Protein AF-A0A7Y2NBB7-F1 (afdb_monomer_lite)

Radius of gyration: 17.19 Å; chains: 1; bounding box: 52×35×41 Å

Secondary structure (DSSP, 8-state):
-PPPPP-PPPPHHHHHHHHHHHHHHHSEETTEEGGGS----TTS---EEETTEEES-S--PPSSGGGTSHHHHHHHHHTT-----PPPPPS-TT----S--S--SS---

Foldseek 3Di:
DDDDDDDDADDPCVQVVQQVCCCVPPCAHPPHHLVQFDPDDPVDQQWDDDPNDIWRHPDEDAADPLQAHPSSVVVCVRNPHGDYHHHDDDPCPVDPQDPPNDD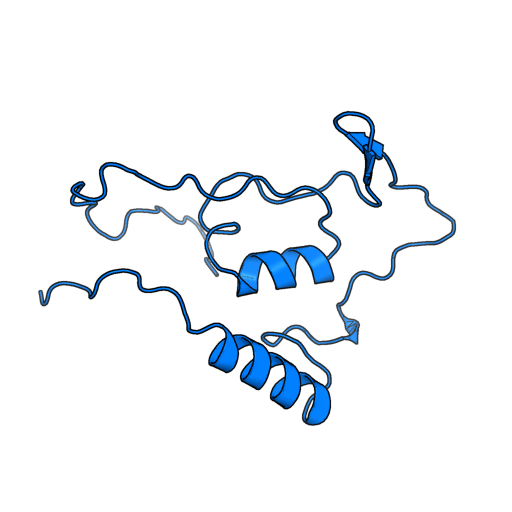DPDDDD

Structure (mmCIF, N/CA/C/O backbone):
data_AF-A0A7Y2NBB7-F1
#
_entry.id   AF-A0A7Y2NBB7-F1
#
loop_
_atom_site.group_PDB
_atom_site.id
_atom_site.type_symbol
_atom_site.label_atom_id
_atom_site.label_alt_id
_atom_site.label_comp_id
_atom_site.label_asym_id
_atom_site.label_entity_id
_atom_site.label_seq_id
_atom_site.pdbx_PDB_ins_code
_atom_site.Cartn_x
_atom_site.Cartn_y
_atom_site.Cartn_z
_atom_site.occupancy
_atom_site.B_iso_or_equiv
_atom_site.auth_seq_id
_atom_site.auth_comp_id
_atom_site.auth_asym_id
_atom_site.auth_atom_id
_atom_site.pdbx_PDB_model_num
ATOM 1 N N . MET A 1 1 ? -31.854 8.734 9.951 1.00 50.06 1 MET A N 1
ATOM 2 C CA . MET A 1 1 ? -31.158 8.175 8.770 1.00 50.06 1 MET A CA 1
ATOM 3 C C . MET A 1 1 ? -30.960 6.692 9.026 1.00 50.06 1 MET A C 1
ATOM 5 O O . MET A 1 1 ? -30.774 6.369 10.193 1.00 50.06 1 MET A O 1
ATOM 9 N N . PRO A 1 2 ? -31.076 5.802 8.028 1.00 57.41 2 PRO A N 1
ATOM 10 C CA . PRO A 1 2 ? -30.810 4.384 8.253 1.00 57.41 2 PRO A CA 1
ATOM 11 C C . PRO A 1 2 ? -29.371 4.195 8.746 1.00 57.41 2 PRO A C 1
ATOM 13 O O . PRO A 1 2 ? -28.465 4.909 8.313 1.00 57.41 2 PRO A O 1
ATOM 16 N N . GLU A 1 3 ? -29.196 3.273 9.685 1.00 66.12 3 GLU A N 1
ATOM 17 C CA . GLU A 1 3 ? -27.902 2.911 10.253 1.00 66.12 3 GLU A CA 1
ATOM 18 C C . GLU A 1 3 ? -27.004 2.338 9.147 1.00 66.12 3 GLU A C 1
ATOM 20 O O . GLU A 1 3 ? -27.434 1.496 8.354 1.00 66.12 3 GLU A O 1
ATOM 25 N N . ALA A 1 4 ? -25.776 2.845 9.032 1.00 60.84 4 ALA A N 1
ATOM 26 C CA . ALA A 1 4 ? -24.834 2.332 8.046 1.00 60.84 4 ALA A CA 1
ATOM 27 C C . ALA A 1 4 ? -24.405 0.914 8.464 1.00 60.84 4 ALA A C 1
ATOM 29 O O . ALA A 1 4 ? -24.041 0.731 9.627 1.00 60.84 4 ALA A O 1
ATOM 30 N N . PRO A 1 5 ? -24.419 -0.074 7.551 1.00 64.81 5 PRO A N 1
ATOM 31 C CA . PRO A 1 5 ? -24.048 -1.440 7.892 1.00 64.81 5 PRO A CA 1
ATOM 32 C C . PRO A 1 5 ? -22.608 -1.507 8.430 1.00 64.81 5 PRO A C 1
ATOM 34 O O . PRO A 1 5 ? -21.765 -0.689 8.037 1.00 64.81 5 PRO A O 1
ATOM 37 N N . PRO A 1 6 ? -22.304 -2.477 9.311 1.00 68.31 6 PRO A N 1
ATOM 38 C CA . PRO A 1 6 ? -20.973 -2.628 9.879 1.00 68.31 6 PRO A CA 1
ATOM 39 C C . PRO A 1 6 ? -19.932 -2.887 8.784 1.00 68.31 6 PRO A C 1
ATOM 41 O O . PRO A 1 6 ? -20.193 -3.588 7.799 1.00 68.31 6 PRO A O 1
ATOM 44 N N . LEU A 1 7 ? -18.730 -2.334 8.976 1.00 70.56 7 LEU A N 1
ATOM 45 C CA . LEU A 1 7 ? -17.572 -2.589 8.120 1.00 70.56 7 LEU A CA 1
ATOM 46 C C . LEU A 1 7 ? -17.244 -4.083 8.160 1.00 70.56 7 LEU A C 1
ATOM 48 O O . LEU A 1 7 ? -16.665 -4.585 9.118 1.00 70.56 7 LEU A O 1
ATOM 52 N N . SER A 1 8 ? -17.632 -4.789 7.105 1.00 79.94 8 SER A N 1
ATOM 53 C CA . SER A 1 8 ? -17.391 -6.220 6.959 1.00 79.94 8 SER A CA 1
ATOM 54 C C . SER A 1 8 ? -16.199 -6.444 6.029 1.00 79.94 8 SER A C 1
ATOM 56 O O . SER A 1 8 ? -16.120 -5.788 4.985 1.00 79.94 8 SER A O 1
ATOM 58 N N . PRO A 1 9 ? -15.264 -7.351 6.362 1.00 85.81 9 PRO A N 1
ATOM 59 C CA . PRO A 1 9 ? -14.173 -7.689 5.461 1.00 85.81 9 PRO A CA 1
ATOM 60 C C . PRO A 1 9 ? -14.706 -8.188 4.115 1.00 85.81 9 PRO A C 1
ATOM 62 O O . PRO A 1 9 ? -15.625 -9.007 4.067 1.00 85.81 9 PRO A O 1
ATOM 65 N N . PHE A 1 10 ? -14.100 -7.733 3.017 1.00 90.50 10 PHE A N 1
ATOM 66 C CA . PHE A 1 10 ? -14.358 -8.339 1.713 1.00 90.50 10 PHE A CA 1
ATOM 67 C C . PHE A 1 10 ? -13.851 -9.790 1.709 1.00 90.50 10 PHE A C 1
ATOM 69 O O . PHE A 1 10 ? -12.715 -10.021 2.138 1.00 90.50 10 PHE A O 1
ATOM 76 N N . PRO A 1 11 ? -14.639 -10.761 1.208 1.00 94.94 11 PRO A N 1
ATOM 77 C CA . PRO A 1 11 ? -14.192 -12.143 1.099 1.00 94.94 11 PRO A CA 1
ATOM 78 C C . PRO A 1 11 ? -12.907 -12.263 0.271 1.00 94.94 11 PRO A C 1
ATOM 80 O O . PRO A 1 11 ? -12.754 -11.624 -0.774 1.00 94.94 11 PRO A O 1
ATOM 83 N N . LEU A 1 12 ? -11.963 -13.074 0.751 1.00 95.56 12 LEU A N 1
ATOM 84 C CA . LEU A 1 12 ? -10.647 -13.211 0.124 1.00 95.56 12 LEU A CA 1
ATOM 85 C C . LEU A 1 12 ? -10.742 -13.770 -1.301 1.00 95.56 12 LEU A C 1
ATOM 87 O O . LEU A 1 12 ? -10.046 -13.297 -2.194 1.00 95.56 12 LEU A O 1
ATOM 91 N N . ASP A 1 13 ? -11.607 -14.753 -1.520 1.00 97.81 13 ASP A N 1
ATOM 92 C CA . ASP A 1 13 ? -11.878 -15.353 -2.828 1.00 97.81 13 ASP A CA 1
ATOM 93 C C . ASP A 1 13 ? -12.396 -14.322 -3.839 1.00 97.81 13 ASP A C 1
ATOM 95 O O . ASP A 1 13 ? -11.939 -14.295 -4.980 1.00 97.81 13 ASP A O 1
ATOM 99 N N . VAL A 1 14 ? -13.267 -13.409 -3.406 1.00 97.50 14 VAL A N 1
ATOM 100 C CA . VAL A 1 14 ? -13.749 -12.295 -4.231 1.00 97.50 14 VAL A CA 1
ATOM 101 C C . VAL A 1 14 ? -12.605 -11.339 -4.583 1.00 97.50 14 VAL A C 1
ATOM 103 O O . VAL A 1 14 ? -12.479 -10.933 -5.740 1.00 97.50 14 VAL A O 1
ATOM 106 N N . LEU A 1 15 ? -11.739 -10.998 -3.620 1.00 97.50 15 LEU A N 1
ATOM 107 C CA . LEU A 1 15 ? -10.574 -10.139 -3.870 1.00 97.50 15 LEU A CA 1
ATOM 108 C C . LEU A 1 15 ? -9.601 -10.780 -4.863 1.00 97.50 15 LEU A C 1
ATOM 110 O O . LEU A 1 15 ? -9.191 -10.131 -5.824 1.00 97.50 15 LEU A O 1
ATOM 114 N N . LEU A 1 16 ? -9.259 -12.051 -4.661 1.00 97.94 16 LEU A N 1
ATOM 115 C CA . LEU A 1 16 ? -8.364 -12.795 -5.546 1.00 97.94 16 LEU A CA 1
ATOM 116 C C . LEU A 1 16 ? -8.973 -12.980 -6.939 1.00 97.94 16 LEU A C 1
ATOM 118 O O . LEU A 1 16 ? -8.281 -12.786 -7.937 1.00 97.94 16 LEU A O 1
ATOM 122 N N . GLY A 1 17 ? -10.270 -13.283 -7.020 1.00 98.31 17 GLY A N 1
ATOM 123 C CA . GLY A 1 17 ? -11.000 -13.379 -8.283 1.00 98.31 17 GLY A CA 1
ATOM 124 C C . GLY A 1 17 ? -10.989 -12.060 -9.056 1.00 98.31 17 GLY A C 1
ATOM 125 O O . GLY A 1 17 ? -10.757 -12.055 -10.265 1.00 98.31 17 GLY A O 1
ATOM 126 N N . ARG A 1 18 ? -11.147 -10.926 -8.359 1.00 97.75 18 ARG A N 1
ATOM 127 C CA . ARG A 1 18 ? -11.010 -9.595 -8.962 1.00 97.75 18 ARG A CA 1
ATOM 128 C C . ARG A 1 18 ? -9.593 -9.351 -9.486 1.00 97.75 18 ARG A C 1
ATOM 130 O O . ARG A 1 18 ? -9.456 -8.883 -10.613 1.00 97.75 18 ARG A O 1
ATOM 137 N N . I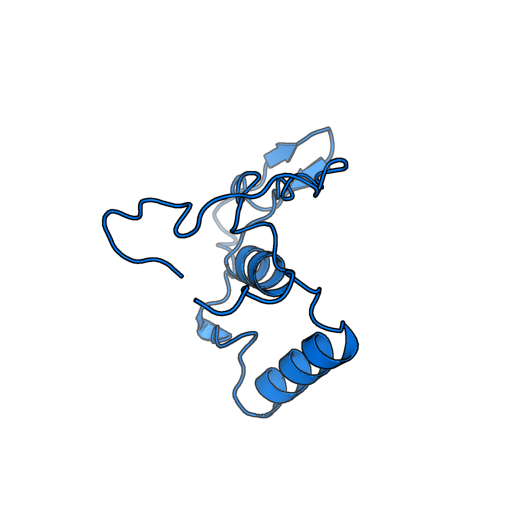LE A 1 19 ? -8.559 -9.686 -8.708 1.00 98.31 19 ILE A N 1
ATOM 138 C CA . ILE A 1 19 ? -7.155 -9.562 -9.137 1.00 98.31 19 ILE A CA 1
ATOM 139 C C . ILE A 1 19 ? -6.913 -10.374 -10.413 1.00 98.31 19 ILE A C 1
ATOM 141 O O . ILE A 1 19 ? -6.391 -9.829 -11.381 1.00 98.31 19 ILE A O 1
ATOM 145 N N . ALA A 1 20 ? -7.327 -11.644 -10.439 1.00 98.38 20 ALA A N 1
ATOM 146 C CA . ALA A 1 20 ? -7.148 -12.518 -11.597 1.00 98.38 20 ALA A CA 1
ATOM 147 C C . ALA A 1 20 ? -7.875 -11.977 -12.837 1.00 98.38 20 ALA A C 1
ATOM 149 O O . ALA A 1 20 ? -7.278 -11.831 -13.902 1.00 98.38 20 ALA A O 1
ATOM 150 N N . HIS A 1 21 ? -9.144 -11.586 -12.685 1.00 98.50 21 HIS A N 1
ATOM 151 C CA . HIS A 1 21 ? -9.921 -11.028 -13.787 1.00 98.50 21 HIS A CA 1
ATOM 152 C C . HIS A 1 21 ? -9.301 -9.740 -14.348 1.00 98.50 21 HIS A C 1
ATOM 154 O O . HIS A 1 21 ? -9.224 -9.569 -15.567 1.00 98.50 21 HIS A O 1
ATOM 160 N N . GLU A 1 22 ? -8.878 -8.808 -13.491 1.00 98.38 22 GLU A N 1
ATOM 161 C CA . GLU A 1 22 ? -8.266 -7.548 -13.928 1.00 98.38 22 GLU A CA 1
ATOM 162 C C . GLU A 1 22 ? -6.888 -7.749 -14.562 1.00 98.38 22 GLU A C 1
ATOM 164 O O . GLU A 1 22 ? -6.557 -7.056 -15.532 1.00 98.38 22 GLU A O 1
ATOM 169 N N . TRP A 1 23 ? -6.118 -8.716 -14.063 1.00 98.06 23 TRP A N 1
ATOM 170 C CA . TRP A 1 23 ? -4.846 -9.105 -14.650 1.00 98.06 23 TRP A CA 1
ATOM 171 C C . TRP A 1 23 ? -5.043 -9.579 -16.091 1.00 98.06 23 TRP A C 1
ATOM 173 O O . TRP A 1 23 ? -4.484 -8.981 -17.014 1.00 98.06 23 TRP A O 1
ATOM 183 N N . ASP A 1 24 ? -5.916 -10.565 -16.301 1.00 98.06 24 ASP A N 1
ATOM 184 C CA . ASP A 1 24 ? -6.123 -11.188 -17.611 1.00 98.06 24 ASP A CA 1
ATOM 185 C C . ASP A 1 24 ? -6.785 -10.241 -18.615 1.00 98.06 24 ASP A C 1
ATOM 187 O O . ASP A 1 24 ? -6.399 -10.181 -19.781 1.00 98.06 24 ASP A O 1
ATOM 191 N N . SER A 1 25 ? -7.779 -9.469 -18.172 1.00 98.00 25 SER A N 1
ATOM 192 C CA . SER A 1 25 ? -8.574 -8.637 -19.080 1.00 98.00 25 SER A CA 1
ATOM 193 C C . SER A 1 25 ? -7.931 -7.291 -19.409 1.00 98.00 25 SER A C 1
ATOM 195 O O . SER A 1 25 ? -8.180 -6.744 -20.484 1.00 98.00 25 SER A O 1
ATOM 197 N N . ARG A 1 26 ? -7.195 -6.691 -18.462 1.00 97.06 26 ARG A N 1
ATOM 198 C CA . ARG A 1 26 ? -6.848 -5.258 -18.513 1.00 97.06 26 ARG A CA 1
ATOM 199 C C . ARG A 1 26 ? -5.450 -4.923 -17.992 1.00 97.06 26 ARG A C 1
ATOM 201 O O . ARG A 1 26 ? -5.113 -3.740 -17.959 1.00 97.06 26 ARG A O 1
ATOM 208 N N . GLN A 1 27 ? -4.641 -5.916 -17.611 1.00 97.75 27 GLN A N 1
ATOM 209 C CA . GLN A 1 27 ? -3.267 -5.726 -17.126 1.00 97.75 27 GLN A CA 1
ATOM 210 C C . GLN A 1 27 ? -3.186 -4.693 -15.988 1.00 97.75 27 GLN A C 1
ATOM 212 O O . GLN A 1 27 ? -2.411 -3.731 -16.029 1.00 97.75 27 GLN A O 1
ATOM 217 N N . ARG A 1 28 ? -4.030 -4.879 -14.971 1.00 98.12 28 ARG A N 1
ATOM 218 C CA . ARG A 1 28 ? -4.107 -4.017 -13.785 1.00 98.12 28 ARG A CA 1
ATOM 219 C C . ARG A 1 28 ? -4.487 -4.812 -12.540 1.00 98.12 28 ARG A C 1
ATOM 221 O O . ARG A 1 28 ? -4.9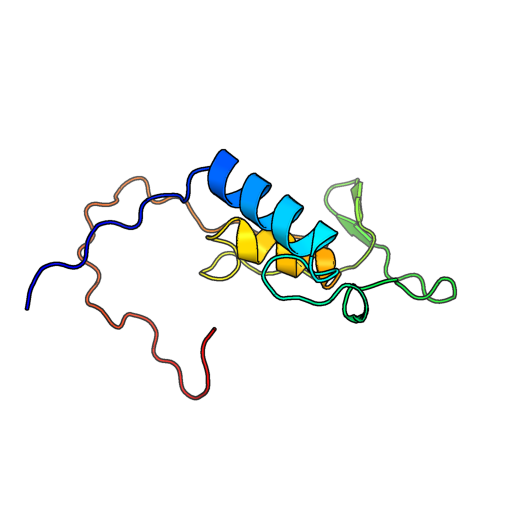54 -5.939 -12.655 1.00 98.12 28 ARG A O 1
ATOM 228 N N . ILE A 1 29 ? -4.275 -4.221 -11.368 1.00 98.31 29 ILE A N 1
ATOM 229 C CA . ILE A 1 29 ? -4.698 -4.775 -10.075 1.00 98.31 29 ILE A CA 1
ATOM 230 C C . ILE A 1 29 ? -5.379 -3.668 -9.271 1.00 98.31 29 ILE A C 1
ATOM 232 O O . ILE A 1 29 ? -4.764 -2.633 -9.033 1.00 98.31 29 ILE A O 1
ATOM 236 N N . PHE A 1 30 ? -6.630 -3.892 -8.860 1.00 97.12 30 PHE A N 1
ATOM 237 C CA . PHE A 1 30 ? -7.495 -2.889 -8.222 1.00 97.12 30 PHE A CA 1
ATOM 238 C C . PHE A 1 30 ? -7.454 -1.546 -8.960 1.00 97.12 30 PHE A C 1
ATOM 240 O O . PHE A 1 30 ? -7.211 -0.495 -8.374 1.00 97.12 30 PHE A O 1
ATOM 247 N N . ASP A 1 31 ? -7.637 -1.620 -10.278 1.00 96.06 31 ASP A N 1
ATOM 248 C CA . ASP A 1 31 ? -7.596 -0.502 -11.224 1.00 96.06 31 ASP A CA 1
ATOM 249 C C . ASP A 1 31 ? -6.245 0.229 -11.370 1.00 96.06 31 ASP A C 1
ATOM 251 O O . ASP A 1 31 ? -6.135 1.111 -12.223 1.00 96.06 31 ASP A O 1
ATOM 255 N N . LEU A 1 32 ? -5.182 -0.179 -10.663 1.00 97.38 32 LEU A N 1
ATOM 256 C CA . LEU A 1 32 ? -3.822 0.321 -10.887 1.00 97.38 32 LEU A CA 1
ATOM 257 C C . LEU A 1 32 ? -3.186 -0.379 -12.100 1.00 97.38 32 LEU A C 1
ATOM 259 O O . LEU A 1 32 ? -2.913 -1.583 -12.028 1.00 97.38 32 LEU A O 1
ATOM 263 N N . PRO A 1 33 ? -2.904 0.330 -13.211 1.00 97.69 33 PRO A N 1
ATOM 264 C CA . PRO A 1 33 ? -2.287 -0.281 -14.385 1.00 97.69 33 PRO A CA 1
ATOM 265 C C . PRO A 1 33 ? -0.869 -0.769 -14.081 1.00 97.69 33 PRO A C 1
ATOM 267 O O . PRO A 1 33 ? -0.109 -0.068 -13.412 1.00 97.69 33 PRO A O 1
ATOM 270 N N . THR A 1 34 ? -0.458 -1.902 -14.652 1.00 97.44 34 THR A N 1
ATOM 271 C CA . THR A 1 34 ? 0.904 -2.456 -14.475 1.00 97.44 34 THR A CA 1
ATOM 272 C C . THR A 1 34 ? 2.012 -1.478 -14.871 1.00 97.44 34 THR A C 1
ATOM 274 O O . THR A 1 34 ? 3.089 -1.470 -14.276 1.00 97.44 34 THR A O 1
ATOM 277 N N . ALA A 1 35 ? 1.750 -0.590 -15.836 1.00 96.81 35 ALA A N 1
ATOM 278 C CA . ALA A 1 35 ? 2.667 0.479 -16.233 1.00 96.81 35 ALA A CA 1
ATOM 279 C C . ALA A 1 35 ? 2.978 1.482 -15.101 1.00 96.81 35 ALA A C 1
ATOM 281 O O . ALA A 1 35 ? 3.990 2.176 -15.168 1.00 96.81 35 ALA A O 1
ATOM 282 N N . ARG A 1 36 ? 2.122 1.564 -14.073 1.00 96.75 36 ARG A N 1
ATOM 283 C CA . ARG A 1 36 ? 2.289 2.412 -12.882 1.00 96.75 36 ARG A CA 1
ATOM 284 C C . ARG A 1 36 ? 2.904 1.668 -11.697 1.00 96.75 36 ARG A C 1
ATOM 286 O O . ARG A 1 36 ? 3.148 2.299 -10.673 1.00 96.75 36 ARG A O 1
ATOM 293 N N . PHE A 1 37 ? 3.155 0.364 -11.813 1.00 97.62 37 PHE A N 1
ATOM 294 C CA . PHE A 1 37 ? 3.827 -0.376 -10.750 1.00 97.62 37 PHE A CA 1
ATOM 295 C C . PHE A 1 37 ? 5.241 0.158 -10.567 1.00 97.62 37 PHE A C 1
ATOM 297 O O . PHE A 1 37 ? 5.954 0.442 -11.535 1.00 97.62 37 PHE A O 1
ATOM 304 N N . TRP A 1 38 ? 5.650 0.279 -9.313 1.00 96.62 38 TRP A N 1
ATOM 305 C CA . TRP A 1 38 ? 6.997 0.687 -8.976 1.00 96.62 38 TRP A CA 1
ATOM 306 C C . TRP A 1 38 ? 7.983 -0.419 -9.363 1.00 96.62 38 TRP A C 1
ATOM 308 O O . TRP A 1 38 ? 7.841 -1.568 -8.946 1.00 96.62 38 TRP A O 1
ATOM 318 N N . LYS A 1 39 ? 8.987 -0.069 -10.175 1.00 93.75 39 LYS A N 1
ATOM 319 C CA . LYS A 1 39 ? 10.001 -1.010 -10.690 1.00 93.75 39 LYS A CA 1
ATOM 320 C C . LYS A 1 39 ? 11.375 -0.859 -10.028 1.00 93.75 39 LYS A C 1
ATOM 322 O O . LYS A 1 39 ? 12.239 -1.697 -10.254 1.00 93.75 39 LYS A O 1
ATOM 327 N N . GLY A 1 40 ? 11.559 0.172 -9.199 1.00 91.00 40 GLY A N 1
ATOM 328 C CA . GLY A 1 40 ? 12.868 0.565 -8.674 1.00 91.00 40 GLY A CA 1
ATOM 329 C C . GLY A 1 40 ? 13.822 1.056 -9.764 1.00 91.00 40 GLY A C 1
ATOM 330 O O . GLY A 1 40 ? 13.625 0.800 -10.950 1.00 91.00 40 GLY A O 1
ATOM 331 N N . ASN A 1 41 ? 14.852 1.798 -9.363 1.00 92.94 41 ASN A N 1
ATOM 332 C CA . ASN A 1 41 ? 15.986 2.102 -10.231 1.00 92.94 41 ASN A CA 1
ATOM 333 C C . ASN A 1 41 ? 17.169 1.232 -9.770 1.00 92.94 41 ASN A C 1
ATOM 335 O O . ASN A 1 41 ? 17.544 1.353 -8.604 1.00 92.94 41 ASN A O 1
ATOM 339 N N . PRO A 1 42 ? 17.743 0.365 -10.626 1.00 92.50 42 PRO A N 1
ATOM 340 C CA . PRO A 1 42 ? 18.880 -0.476 -10.245 1.00 92.50 42 PRO A CA 1
ATOM 341 C C . PRO A 1 42 ? 20.124 0.328 -9.837 1.00 92.50 42 PRO A C 1
ATOM 343 O O . PRO A 1 42 ? 20.934 -0.176 -9.065 1.00 92.50 42 PRO A O 1
ATOM 346 N N . ASP A 1 43 ? 20.248 1.576 -10.295 1.00 97.19 43 ASP A N 1
ATOM 347 C CA . ASP A 1 43 ? 21.382 2.456 -9.998 1.00 97.19 43 ASP A CA 1
ATOM 348 C C . ASP A 1 43 ? 21.204 3.251 -8.689 1.00 97.19 43 ASP A C 1
ATOM 350 O O . ASP A 1 43 ? 22.093 4.003 -8.290 1.00 97.19 43 ASP A O 1
ATOM 354 N N . VAL A 1 44 ? 20.054 3.120 -8.013 1.00 95.69 44 VAL A N 1
ATOM 355 C CA . VAL A 1 44 ? 19.743 3.841 -6.770 1.00 95.69 44 VAL A CA 1
ATOM 356 C C . VAL A 1 44 ? 19.336 2.855 -5.681 1.00 95.69 44 VAL A C 1
ATOM 358 O O . VAL A 1 44 ? 18.253 2.271 -5.720 1.00 95.69 44 VAL A O 1
ATOM 361 N N . ASP A 1 45 ? 20.177 2.719 -4.656 1.00 95.19 45 ASP A N 1
ATOM 362 C CA . ASP A 1 45 ? 19.854 1.905 -3.486 1.00 95.19 45 ASP A CA 1
ATOM 363 C C . ASP A 1 45 ? 18.951 2.679 -2.514 1.00 95.19 45 ASP A C 1
ATOM 365 O O . ASP A 1 45 ? 19.403 3.540 -1.761 1.00 95.19 45 ASP A O 1
ATOM 369 N N . LEU A 1 46 ? 17.656 2.359 -2.533 1.00 96.00 46 LEU A N 1
ATOM 370 C CA . LEU A 1 46 ? 16.678 2.818 -1.538 1.00 96.00 46 LEU A CA 1
ATOM 371 C C . LEU A 1 46 ? 16.537 1.837 -0.364 1.00 96.00 46 LEU A C 1
ATOM 373 O O . LEU A 1 46 ? 15.665 2.003 0.492 1.00 96.00 46 LEU A O 1
ATOM 377 N N . GLY A 1 47 ? 17.346 0.779 -0.334 1.00 95.50 47 GLY A N 1
ATOM 378 C CA . GLY A 1 47 ? 17.263 -0.243 0.687 1.00 95.50 47 GLY A CA 1
ATOM 379 C C . GLY A 1 47 ? 17.628 0.292 2.068 1.00 95.50 47 GLY A C 1
ATOM 380 O O . GLY A 1 47 ? 18.559 1.077 2.227 1.00 95.50 47 GLY A O 1
ATOM 381 N N . PHE A 1 48 ? 16.920 -0.180 3.091 1.00 95.44 48 PHE A N 1
ATOM 382 C CA . PHE A 1 48 ? 17.223 0.168 4.479 1.00 95.44 48 PHE A CA 1
ATOM 383 C C . PHE A 1 48 ? 17.035 -1.029 5.412 1.00 95.44 48 PHE A C 1
ATOM 385 O O . PHE A 1 48 ? 16.338 -1.991 5.078 1.00 95.44 48 PHE A O 1
ATOM 392 N N . SER A 1 49 ? 17.692 -0.990 6.573 1.00 97.00 49 SER A N 1
ATOM 393 C CA . SER A 1 49 ? 17.534 -2.001 7.621 1.00 97.00 49 SER A CA 1
ATOM 394 C C . SER A 1 49 ? 16.478 -1.551 8.625 1.00 97.00 49 SER A C 1
ATOM 396 O O . SER A 1 49 ? 16.581 -0.466 9.194 1.00 97.00 49 SER A O 1
ATOM 398 N N . PHE A 1 50 ? 15.487 -2.403 8.868 1.00 94.81 50 PHE A N 1
ATOM 399 C CA . PHE A 1 50 ? 14.440 -2.205 9.860 1.00 94.81 50 PHE A CA 1
ATOM 400 C C . PHE A 1 50 ? 14.306 -3.462 10.712 1.00 94.81 50 PHE A C 1
ATOM 402 O O . PHE A 1 50 ? 14.082 -4.551 10.184 1.00 94.81 50 PHE A O 1
ATOM 409 N N . LEU A 1 51 ? 14.474 -3.325 12.031 1.00 94.88 51 LEU A N 1
ATOM 410 C CA . LEU A 1 51 ? 14.406 -4.441 12.988 1.00 94.88 51 LEU A CA 1
ATOM 411 C C . LEU A 1 51 ? 15.252 -5.663 12.562 1.00 94.88 51 LEU A C 1
ATOM 413 O O . LEU A 1 51 ? 14.823 -6.811 12.667 1.00 94.88 51 LEU A O 1
ATOM 417 N N . GLY A 1 52 ? 16.454 -5.409 12.031 1.00 95.44 52 GLY A N 1
ATOM 418 C CA . GLY A 1 52 ? 17.387 -6.450 11.583 1.00 95.44 52 GLY A CA 1
ATOM 419 C C . GLY A 1 52 ? 17.051 -7.092 10.231 1.00 95.44 52 GLY A C 1
ATOM 420 O O . GLY A 1 52 ? 17.690 -8.070 9.853 1.00 95.44 52 GLY A O 1
ATOM 421 N N . ARG A 1 53 ? 16.068 -6.566 9.489 1.00 94.88 53 ARG A N 1
ATOM 422 C CA . ARG A 1 53 ? 15.677 -7.051 8.157 1.00 94.88 53 ARG A CA 1
ATOM 423 C C . ARG A 1 53 ? 15.855 -5.955 7.116 1.00 94.88 53 ARG A C 1
ATOM 425 O O . ARG A 1 53 ? 15.544 -4.797 7.374 1.00 94.88 53 ARG A O 1
ATOM 432 N N . ARG A 1 54 ? 16.324 -6.317 5.921 1.00 95.50 54 ARG A N 1
ATOM 433 C CA . ARG A 1 54 ? 16.434 -5.371 4.805 1.00 95.50 54 ARG A CA 1
ATOM 434 C C . ARG A 1 54 ? 15.091 -5.233 4.089 1.00 95.50 54 ARG A C 1
ATOM 436 O O . ARG A 1 54 ? 14.506 -6.232 3.679 1.00 95.50 54 ARG A O 1
ATOM 443 N N . ALA A 1 55 ? 14.642 -3.999 3.902 1.00 95.44 55 ALA A N 1
ATOM 444 C CA . ALA A 1 55 ? 13.517 -3.635 3.051 1.00 95.44 55 ALA A CA 1
ATOM 445 C C . ALA A 1 55 ? 14.025 -2.897 1.805 1.00 95.44 55 ALA A C 1
ATOM 447 O O . ALA A 1 55 ? 15.076 -2.261 1.848 1.00 95.44 55 ALA A O 1
ATOM 448 N N . ALA A 1 56 ? 13.297 -3.001 0.689 1.00 94.44 56 ALA A N 1
ATOM 449 C CA . ALA A 1 56 ? 13.730 -2.447 -0.600 1.00 94.44 56 ALA A CA 1
ATOM 450 C C . ALA A 1 56 ? 13.502 -0.930 -0.746 1.00 94.44 56 ALA A C 1
ATOM 452 O O . ALA A 1 56 ? 14.113 -0.311 -1.610 1.00 94.44 56 ALA A O 1
ATOM 453 N N . THR A 1 57 ? 12.628 -0.342 0.072 1.00 96.12 57 THR A N 1
ATOM 454 C CA . THR A 1 57 ? 12.349 1.100 0.108 1.00 96.12 57 THR A CA 1
ATOM 455 C C . THR A 1 57 ? 12.075 1.529 1.552 1.00 96.12 57 THR A C 1
ATOM 457 O O . THR A 1 57 ? 11.597 0.705 2.338 1.00 96.12 57 THR A O 1
ATOM 460 N N . PRO A 1 58 ? 12.327 2.798 1.923 1.00 95.25 58 PRO A N 1
ATOM 461 C CA . PRO A 1 58 ? 12.139 3.287 3.286 1.00 95.25 58 PRO A CA 1
ATOM 462 C C . PRO A 1 58 ? 10.742 3.880 3.519 1.00 95.25 58 PRO A C 1
ATOM 464 O O . PRO A 1 58 ? 10.549 4.654 4.451 1.00 95.25 58 PRO A O 1
ATOM 467 N N . VAL A 1 59 ? 9.773 3.576 2.648 1.00 95.25 59 VAL A N 1
ATOM 468 C CA . VAL A 1 59 ? 8.459 4.233 2.631 1.00 95.25 59 VAL A CA 1
ATOM 469 C C . VAL A 1 59 ? 7.322 3.243 2.840 1.00 95.25 59 VAL A C 1
ATOM 471 O O . VAL A 1 59 ? 7.413 2.059 2.489 1.00 95.25 59 VAL A O 1
ATOM 474 N N . GLY A 1 60 ? 6.239 3.750 3.420 1.00 95.25 60 GLY A N 1
ATOM 475 C CA . GLY A 1 60 ? 5.139 2.939 3.903 1.00 95.25 60 GLY A CA 1
ATOM 476 C C . GLY A 1 60 ? 4.001 3.754 4.502 1.00 95.25 60 GLY A C 1
ATOM 477 O O . GLY A 1 60 ? 4.274 4.830 5.035 1.00 95.25 60 GLY A O 1
ATOM 478 N N . PRO A 1 61 ? 2.742 3.286 4.436 1.00 95.75 61 PRO A N 1
ATOM 479 C CA . PRO A 1 61 ? 1.656 3.937 5.152 1.00 95.75 61 PRO A CA 1
ATOM 480 C C . PRO A 1 61 ? 1.785 3.710 6.665 1.00 95.75 61 PRO A C 1
ATOM 482 O O . PRO A 1 61 ? 2.084 2.601 7.121 1.00 95.75 61 PRO A O 1
ATOM 485 N N . ALA A 1 62 ? 1.506 4.768 7.425 1.00 94.56 62 ALA A N 1
ATOM 486 C CA . ALA A 1 62 ? 1.287 4.697 8.865 1.00 94.56 62 ALA A CA 1
ATOM 487 C C . ALA A 1 62 ? -0.063 4.025 9.189 1.00 94.56 62 ALA A C 1
ATOM 489 O O . ALA A 1 62 ? -0.936 3.901 8.320 1.00 94.56 62 ALA A O 1
ATOM 490 N N . ALA A 1 63 ? -0.257 3.627 10.450 1.00 94.75 63 ALA A N 1
ATOM 491 C CA . ALA A 1 63 ? -1.504 3.019 10.908 1.00 94.75 63 ALA A CA 1
ATOM 492 C C . ALA A 1 63 ? -2.697 3.966 10.696 1.00 94.75 63 ALA A C 1
ATOM 494 O O . ALA A 1 63 ? -2.769 5.041 11.288 1.00 94.75 63 ALA A O 1
ATOM 495 N N . GLY A 1 64 ? -3.666 3.562 9.871 1.00 90.75 64 GLY A N 1
ATOM 496 C CA . GLY A 1 64 ? -4.793 4.423 9.515 1.00 90.75 64 GLY A CA 1
ATOM 497 C C . GLY A 1 64 ? -5.688 3.830 8.424 1.00 90.75 64 GLY A C 1
ATOM 498 O O . GLY A 1 64 ? -5.569 2.646 8.109 1.00 90.75 64 GLY A O 1
ATOM 499 N N . PRO A 1 65 ? -6.591 4.629 7.827 1.00 87.81 65 PRO A N 1
ATOM 500 C CA . PRO A 1 65 ? -7.517 4.151 6.793 1.00 87.81 65 PRO A CA 1
ATOM 501 C C . PRO A 1 65 ? -6.819 3.481 5.592 1.00 87.81 65 PRO A C 1
ATOM 503 O O . PRO A 1 65 ? -7.294 2.477 5.060 1.00 87.81 65 PRO A O 1
ATOM 506 N N . HIS A 1 66 ? -5.634 3.963 5.203 1.00 91.31 66 HIS A N 1
ATOM 507 C CA . HIS A 1 66 ? -4.852 3.381 4.104 1.00 91.31 66 HIS A CA 1
ATOM 508 C C . HIS A 1 66 ? -4.227 2.012 4.422 1.00 91.31 66 HIS A C 1
ATOM 510 O O . HIS A 1 66 ? -3.818 1.313 3.501 1.00 91.31 66 HIS A O 1
ATOM 516 N N . SER A 1 67 ? -4.186 1.592 5.688 1.00 93.50 67 SER A N 1
ATOM 517 C CA . SER A 1 67 ? -3.703 0.269 6.102 1.00 93.50 67 SER A CA 1
ATOM 518 C C . SER A 1 67 ? -4.801 -0.617 6.700 1.00 93.50 67 SER A C 1
ATOM 520 O O . SER A 1 67 ? -4.505 -1.614 7.358 1.00 93.50 67 SER A O 1
ATOM 522 N N . GLN A 1 68 ? -6.071 -0.265 6.462 1.00 90.12 68 GLN A N 1
ATOM 523 C CA . GLN A 1 68 ? -7.238 -1.025 6.914 1.00 90.12 68 GLN A CA 1
ATOM 524 C C . GLN A 1 68 ? -7.721 -2.049 5.876 1.00 90.12 68 GLN A C 1
ATOM 526 O O . GLN A 1 68 ? -8.064 -3.173 6.231 1.00 90.12 68 GLN A O 1
ATOM 531 N N . MET A 1 69 ? -7.761 -1.671 4.594 1.00 92.12 69 MET A N 1
ATOM 532 C CA . MET A 1 69 ? -8.259 -2.532 3.515 1.00 92.12 69 MET A CA 1
ATOM 533 C C . MET A 1 69 ? -7.127 -3.315 2.846 1.00 92.12 69 MET A C 1
ATOM 535 O O . MET A 1 69 ? -6.083 -2.749 2.517 1.00 92.12 69 MET A O 1
ATOM 539 N N . ALA A 1 70 ? -7.363 -4.599 2.557 1.00 94.44 70 ALA A N 1
ATOM 540 C CA . ALA A 1 70 ? -6.400 -5.456 1.861 1.00 94.44 70 ALA A CA 1
ATOM 541 C C . ALA A 1 70 ? -5.998 -4.882 0.490 1.00 94.44 70 ALA A C 1
ATOM 543 O O . ALA A 1 70 ? -4.824 -4.917 0.120 1.00 94.44 70 ALA A O 1
ATOM 544 N N . GLN A 1 71 ? -6.952 -4.288 -0.232 1.00 95.38 71 GLN A N 1
ATOM 545 C CA . GLN A 1 71 ? -6.713 -3.628 -1.515 1.00 95.38 71 GLN A CA 1
ATOM 546 C C . GLN A 1 71 ? -5.696 -2.492 -1.383 1.00 95.38 71 GLN A C 1
ATOM 548 O O . GLN A 1 71 ? -4.765 -2.420 -2.180 1.00 95.38 71 GLN A O 1
ATOM 553 N N . ASN A 1 72 ? -5.819 -1.652 -0.350 1.00 95.38 72 ASN A N 1
ATOM 554 C CA . ASN A 1 72 ? -4.911 -0.524 -0.129 1.00 95.38 72 ASN A CA 1
ATOM 555 C C . ASN A 1 72 ? -3.499 -0.992 0.239 1.00 95.38 72 ASN A C 1
ATOM 557 O O . ASN A 1 72 ? -2.523 -0.410 -0.227 1.00 95.38 72 ASN A O 1
ATOM 561 N N . ILE A 1 73 ? -3.378 -2.076 1.012 1.00 96.38 73 ILE A N 1
ATOM 562 C CA . ILE A 1 73 ? -2.078 -2.683 1.331 1.00 96.38 73 ILE A CA 1
ATOM 563 C C . ILE A 1 73 ? -1.403 -3.196 0.051 1.00 96.38 73 ILE A C 1
ATOM 565 O O . ILE A 1 73 ? -0.234 -2.895 -0.200 1.00 96.38 73 ILE A O 1
ATOM 569 N N . ILE A 1 74 ? -2.146 -3.922 -0.791 1.00 97.19 74 ILE A N 1
ATOM 570 C CA . ILE A 1 74 ? -1.648 -4.444 -2.071 1.00 97.19 74 ILE A CA 1
ATOM 571 C C . ILE A 1 74 ? -1.246 -3.297 -3.004 1.00 97.19 74 ILE A C 1
ATOM 573 O O . ILE A 1 74 ? -0.138 -3.302 -3.539 1.00 97.19 74 ILE A O 1
ATOM 577 N N . LEU A 1 75 ? -2.106 -2.288 -3.162 1.00 97.31 75 LEU A N 1
ATOM 578 C CA . LEU A 1 75 ? -1.830 -1.109 -3.982 1.00 97.31 75 LEU A CA 1
ATOM 579 C C . LEU A 1 75 ? -0.607 -0.339 -3.482 1.00 97.31 75 LEU A C 1
ATOM 581 O O . LEU A 1 75 ? 0.253 0.016 -4.285 1.00 97.31 75 LEU A O 1
ATOM 585 N N . GLY A 1 76 ? -0.476 -0.144 -2.168 1.00 97.06 76 GLY A N 1
ATOM 586 C CA . GLY A 1 76 ? 0.709 0.456 -1.561 1.00 97.06 76 GLY A CA 1
ATOM 587 C C . GLY A 1 76 ? 1.977 -0.327 -1.898 1.00 97.06 76 GLY A C 1
ATOM 588 O O . GLY A 1 76 ? 2.988 0.262 -2.279 1.00 97.06 76 GLY A O 1
ATOM 589 N N . TRP A 1 77 ? 1.927 -1.661 -1.830 1.00 97.56 77 TRP A N 1
ATOM 590 C CA . TRP A 1 77 ? 3.083 -2.507 -2.131 1.00 97.56 77 TRP A CA 1
ATOM 591 C C . TRP A 1 77 ? 3.469 -2.438 -3.613 1.00 97.56 77 TRP A C 1
ATOM 593 O O . TRP A 1 77 ? 4.656 -2.302 -3.934 1.00 97.56 77 TRP A O 1
ATOM 603 N N . LEU A 1 78 ? 2.477 -2.465 -4.510 1.00 97.69 78 LEU A N 1
ATOM 604 C CA . LEU A 1 78 ? 2.658 -2.295 -5.957 1.00 97.69 78 LEU A CA 1
ATOM 605 C C . LEU A 1 78 ? 3.190 -0.899 -6.310 1.00 97.69 78 LEU A C 1
ATOM 607 O O . LEU A 1 78 ? 3.974 -0.763 -7.247 1.00 97.69 78 LEU A O 1
ATOM 611 N N . ALA A 1 79 ? 2.819 0.123 -5.538 1.00 96.44 79 ALA A N 1
ATOM 612 C CA . ALA A 1 79 ? 3.332 1.488 -5.647 1.00 96.44 79 ALA A CA 1
ATOM 613 C C . ALA A 1 79 ? 4.713 1.687 -4.987 1.00 96.44 79 ALA A C 1
ATOM 615 O O . ALA A 1 79 ? 5.268 2.782 -5.053 1.00 96.44 79 ALA A O 1
ATOM 616 N N . GLY A 1 80 ? 5.300 0.638 -4.398 1.00 96.31 80 GLY A N 1
ATOM 617 C CA . GLY A 1 80 ? 6.674 0.648 -3.894 1.00 96.31 80 GLY A CA 1
ATOM 618 C C . GLY A 1 80 ? 6.820 0.726 -2.376 1.00 96.31 80 GLY A C 1
ATOM 619 O O . GLY A 1 80 ? 7.951 0.760 -1.901 1.00 96.31 80 GLY A O 1
ATOM 620 N N . ALA A 1 81 ? 5.738 0.712 -1.594 1.00 97.25 81 ALA A N 1
ATOM 621 C CA . ALA A 1 81 ? 5.825 0.649 -0.134 1.00 97.25 81 ALA A CA 1
ATOM 622 C C . ALA A 1 81 ? 6.392 -0.698 0.347 1.00 97.25 81 ALA A C 1
ATOM 624 O O . ALA A 1 81 ? 6.066 -1.762 -0.194 1.00 97.25 81 ALA A O 1
ATOM 625 N N . ARG A 1 82 ? 7.249 -0.669 1.372 1.00 96.25 82 ARG A N 1
ATOM 626 C CA . ARG A 1 82 ? 7.853 -1.874 1.979 1.00 96.25 82 ARG A CA 1
ATOM 627 C C . ARG A 1 82 ? 7.762 -1.912 3.500 1.00 96.25 82 ARG A C 1
ATOM 629 O O . ARG A 1 82 ? 8.016 -2.964 4.080 1.00 96.25 82 ARG A O 1
ATOM 636 N N . LEU A 1 83 ? 7.347 -0.815 4.120 1.00 95.88 83 LEU A N 1
ATOM 637 C CA . LEU A 1 83 ? 6.963 -0.760 5.523 1.00 95.88 83 LEU A CA 1
ATOM 638 C C . LEU A 1 83 ? 5.449 -0.546 5.601 1.00 95.88 83 LEU A C 1
ATOM 640 O O . LEU A 1 83 ? 4.901 0.208 4.809 1.00 95.88 83 LEU A O 1
ATOM 644 N N . PHE A 1 84 ? 4.758 -1.223 6.508 1.00 96.50 84 PHE A N 1
ATOM 645 C CA . PHE A 1 84 ? 3.323 -1.027 6.710 1.00 96.50 84 PHE A CA 1
ATOM 646 C C . PHE A 1 84 ? 3.044 -1.067 8.199 1.00 96.50 84 PHE A C 1
ATOM 648 O O . PHE A 1 84 ? 3.268 -2.091 8.845 1.00 96.50 84 PHE A O 1
ATOM 655 N N . GLU A 1 85 ? 2.524 0.027 8.733 1.00 95.56 85 GLU A N 1
ATOM 656 C CA . GLU A 1 85 ? 1.903 0.017 10.048 1.00 95.56 85 GLU A CA 1
ATOM 657 C C . GLU A 1 85 ? 0.416 -0.269 9.851 1.00 95.56 85 GLU A C 1
ATOM 659 O O . GLU A 1 85 ? -0.316 0.515 9.243 1.00 95.56 85 GLU A O 1
ATOM 664 N N . LEU A 1 86 ? -0.031 -1.441 10.296 1.00 94.00 86 LEU A N 1
ATOM 665 C CA . LEU A 1 86 ? -1.412 -1.866 10.089 1.00 94.00 86 LEU A CA 1
ATOM 666 C C . LEU A 1 86 ? -2.368 -1.068 10.969 1.00 94.00 86 LEU A C 1
ATOM 668 O O . LEU A 1 86 ? -2.036 -0.698 12.099 1.00 94.00 86 LEU A O 1
ATOM 672 N N . LYS A 1 87 ? -3.576 -0.826 10.451 1.00 90.50 87 LYS A N 1
ATOM 673 C CA . LYS A 1 87 ? -4.638 -0.193 11.227 1.00 90.50 87 LYS A CA 1
ATOM 674 C C . LYS A 1 87 ? -4.837 -0.973 12.524 1.00 90.50 87 LYS A C 1
ATOM 676 O O . LYS A 1 87 ? -4.947 -2.197 12.523 1.00 90.50 87 LYS A O 1
ATOM 681 N N . THR A 1 88 ? -4.912 -0.242 13.629 1.00 86.12 88 THR A N 1
ATOM 682 C CA . THR A 1 88 ? -5.188 -0.829 14.938 1.00 86.12 88 THR A CA 1
ATOM 683 C C . THR A 1 88 ? -6.531 -1.555 14.929 1.00 86.12 88 THR A C 1
ATOM 685 O O . THR A 1 88 ? -7.548 -0.973 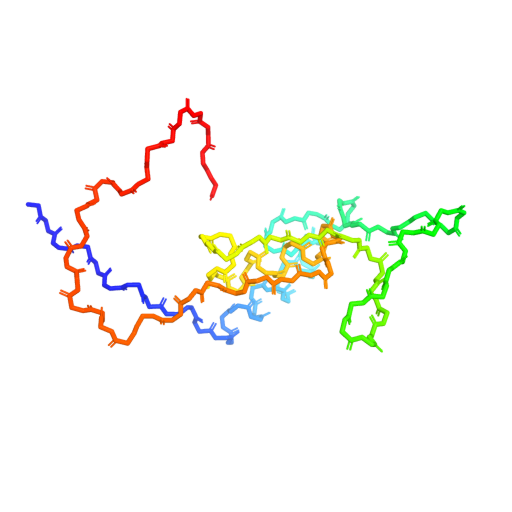14.538 1.00 86.12 88 THR A O 1
ATOM 688 N N . ILE A 1 89 ? -6.519 -2.812 15.376 1.00 80.25 89 ILE A N 1
ATOM 689 C CA . ILE A 1 89 ? -7.730 -3.583 15.661 1.00 80.25 89 ILE A CA 1
ATOM 690 C C . ILE A 1 89 ? -8.286 -3.060 16.985 1.00 80.25 89 ILE A C 1
ATOM 692 O O . ILE A 1 89 ? -7.579 -3.050 17.995 1.00 80.25 89 ILE A O 1
ATOM 696 N N . GLN A 1 90 ? -9.530 -2.590 16.980 1.00 71.75 90 GLN A N 1
ATOM 697 C CA . GLN A 1 90 ? -10.192 -2.123 18.193 1.00 71.75 90 GLN A CA 1
ATOM 698 C C . GLN A 1 90 ? -10.888 -3.310 18.858 1.00 71.75 90 GLN A C 1
ATOM 700 O O . GLN A 1 90 ? -11.728 -3.960 18.251 1.00 71.75 90 GLN A O 1
ATOM 705 N N . ILE A 1 91 ? -10.504 -3.611 20.101 1.00 69.50 91 ILE A N 1
ATOM 706 C CA . ILE A 1 91 ? -11.149 -4.660 20.910 1.00 69.50 91 ILE A CA 1
ATOM 707 C C . ILE A 1 91 ? -12.529 -4.178 21.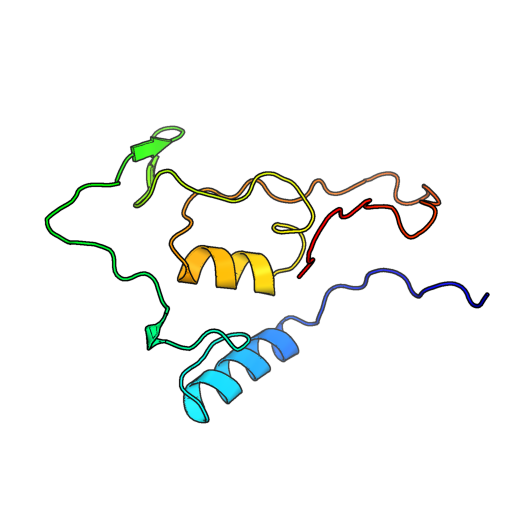392 1.00 69.50 91 ILE A C 1
ATOM 709 O O . ILE A 1 91 ? -13.462 -4.965 21.491 1.00 69.50 91 ILE A O 1
ATOM 713 N N . LEU A 1 92 ? -12.652 -2.875 21.660 1.00 64.94 92 LEU A N 1
ATOM 714 C CA . LEU A 1 92 ? -13.893 -2.203 22.040 1.00 64.94 92 LEU A CA 1
ATOM 715 C C . LEU A 1 92 ? -14.508 -1.557 20.794 1.00 64.94 92 LEU A C 1
ATOM 717 O O . LEU A 1 92 ? -14.365 -0.354 20.577 1.00 64.94 92 LEU A O 1
ATOM 721 N N . ASP A 1 93 ? -15.148 -2.374 19.960 1.00 65.50 93 ASP A N 1
ATOM 722 C CA . ASP A 1 93 ? -15.864 -1.929 18.751 1.00 65.50 93 ASP A CA 1
ATOM 723 C C . ASP A 1 93 ? -17.289 -1.417 19.065 1.00 65.50 93 ASP A C 1
ATOM 725 O O . ASP A 1 93 ? -18.162 -1.356 18.209 1.00 65.50 93 ASP A O 1
ATOM 729 N N . GLU A 1 94 ? -17.537 -1.056 20.328 1.00 70.38 94 GLU A N 1
ATOM 730 C CA . GLU A 1 94 ? -18.807 -0.511 20.836 1.00 70.38 94 GLU A CA 1
ATOM 731 C C . GLU A 1 94 ? -18.881 1.021 20.701 1.00 70.38 94 GLU A C 1
ATOM 733 O O . GLU A 1 94 ? -19.870 1.649 21.077 1.00 70.38 94 GLU A O 1
ATOM 738 N N . LEU A 1 95 ? -17.812 1.649 20.203 1.00 74.62 95 LEU A N 1
ATOM 739 C CA . LEU A 1 95 ? -17.756 3.094 20.027 1.00 74.62 95 LEU A CA 1
ATOM 740 C C . LEU A 1 95 ? -18.617 3.521 18.834 1.00 74.62 95 LEU A C 1
ATOM 742 O O . LEU A 1 95 ? -18.251 3.319 17.676 1.00 74.62 95 LEU A O 1
ATOM 746 N N . GLU A 1 96 ? -19.717 4.214 19.116 1.00 74.94 96 GLU A N 1
ATOM 747 C CA . GLU A 1 96 ? -20.479 4.926 18.093 1.00 74.94 96 GLU A CA 1
ATOM 748 C C . GLU A 1 96 ? -19.708 6.167 17.624 1.00 74.94 96 GLU A C 1
ATOM 750 O O . GLU A 1 96 ? -19.760 7.247 18.217 1.00 74.94 96 GLU A O 1
ATOM 755 N N . ILE A 1 97 ? -18.957 6.014 16.533 1.00 77.81 97 ILE A N 1
ATOM 756 C CA . ILE A 1 97 ? -18.264 7.129 15.888 1.00 77.81 97 ILE A CA 1
ATOM 757 C C . ILE A 1 97 ? -19.227 7.813 14.914 1.00 77.81 97 ILE A C 1
ATOM 759 O O . ILE A 1 97 ? -19.589 7.251 13.876 1.00 77.81 97 ILE A O 1
ATOM 763 N N . GLY A 1 98 ? -19.605 9.056 15.223 1.00 81.62 98 GLY A N 1
ATOM 764 C CA . GLY A 1 98 ? -20.385 9.901 14.321 1.00 81.62 98 GLY A CA 1
ATOM 765 C C . GLY A 1 98 ? -19.686 10.066 12.969 1.00 81.62 98 GLY A C 1
ATOM 766 O O . GLY A 1 98 ? -18.498 10.377 12.910 1.00 81.62 98 GLY A O 1
ATOM 767 N N . ARG A 1 99 ? -20.416 9.837 11.873 1.00 81.00 99 ARG A N 1
ATOM 768 C CA . ARG A 1 99 ? -19.903 9.969 10.501 1.00 81.00 99 ARG A CA 1
ATOM 769 C C . ARG A 1 99 ? -20.472 11.240 9.847 1.00 81.00 99 ARG A C 1
ATOM 771 O O . ARG A 1 99 ? -21.664 11.494 10.022 1.00 81.00 99 ARG A O 1
ATOM 778 N N . PRO A 1 100 ? -19.680 12.000 9.066 1.00 82.44 100 PRO A N 1
ATOM 779 C CA . PRO A 1 100 ? -18.277 11.756 8.714 1.00 82.44 100 PRO A CA 1
ATOM 780 C C . PRO A 1 100 ? -17.330 11.987 9.902 1.00 82.44 100 PRO A C 1
ATOM 782 O O . PRO A 1 100 ? -17.483 12.944 10.650 1.00 82.44 100 PRO A O 1
ATOM 785 N N . CYS A 1 101 ? -16.350 11.097 10.071 1.00 82.56 101 CYS A N 1
ATOM 786 C CA . CYS A 1 101 ? -15.376 11.138 11.171 1.00 82.56 101 CYS A CA 1
ATOM 787 C C . CYS A 1 101 ? -13.970 11.569 10.729 1.00 82.56 101 CYS A C 1
ATOM 789 O O . CYS A 1 101 ? -13.035 11.565 11.527 1.00 82.56 101 CYS A O 1
ATOM 791 N N . ILE A 1 102 ? -13.822 11.916 9.451 1.00 86.56 102 ILE A N 1
ATOM 792 C CA . ILE A 1 102 ? -12.597 12.436 8.854 1.00 86.56 102 ILE A CA 1
ATOM 793 C C . ILE A 1 102 ? -12.974 13.756 8.198 1.00 86.56 102 ILE A C 1
ATOM 795 O O . ILE A 1 102 ? -13.793 13.776 7.277 1.00 86.56 102 ILE A O 1
ATOM 799 N N . ASP A 1 103 ? -12.385 14.843 8.686 1.00 87.88 103 ASP A N 1
ATOM 800 C CA . ASP A 1 103 ? -12.471 16.136 8.025 1.00 87.88 103 ASP A CA 1
ATOM 801 C C . ASP A 1 103 ? -11.393 16.214 6.947 1.00 87.88 103 ASP A C 1
ATOM 803 O O . ASP A 1 103 ? -10.192 16.267 7.222 1.00 87.88 103 ASP A O 1
ATOM 807 N N . MET A 1 104 ? -11.837 16.155 5.703 1.00 85.81 104 MET A N 1
ATOM 808 C CA . MET A 1 104 ? -10.962 16.110 4.554 1.00 85.81 104 MET A CA 1
ATOM 809 C C . MET A 1 104 ? -11.044 17.419 3.799 1.00 85.81 104 MET A C 1
ATOM 811 O O . MET A 1 104 ? -12.040 17.729 3.155 1.00 85.81 104 MET A O 1
ATOM 815 N N . GLN A 1 105 ? -9.952 18.168 3.863 1.00 86.44 105 GLN A N 1
ATOM 816 C CA . GLN A 1 105 ? -9.878 19.522 3.319 1.00 86.44 105 GLN A CA 1
ATOM 817 C C . GLN A 1 105 ? -9.766 19.551 1.783 1.00 86.44 105 GLN A C 1
ATOM 819 O O . GLN A 1 105 ? -9.948 20.598 1.168 1.00 86.44 105 GLN A O 1
ATOM 824 N N . THR A 1 106 ? -9.441 18.417 1.151 1.00 82.62 106 THR A N 1
ATOM 825 C CA . THR A 1 106 ? -9.288 18.293 -0.308 1.00 82.62 106 THR A CA 1
ATOM 826 C C . THR A 1 106 ? -10.003 17.045 -0.852 1.00 82.62 106 THR A C 1
ATOM 828 O O . THR A 1 106 ? -11.220 16.946 -0.739 1.00 82.62 106 THR A O 1
ATOM 831 N N . ILE A 1 107 ? -9.283 16.100 -1.468 1.00 73.06 107 ILE A N 1
ATOM 832 C CA . ILE A 1 107 ? -9.832 14.882 -2.082 1.00 73.06 107 ILE A CA 1
ATOM 833 C C . ILE A 1 107 ? -9.493 13.679 -1.207 1.00 73.06 107 ILE A C 1
ATOM 835 O O . ILE A 1 107 ? -8.351 13.539 -0.770 1.00 73.06 107 ILE A O 1
ATOM 839 N N . GLY A 1 108 ? -10.465 12.784 -1.029 1.00 64.81 108 GLY A N 1
ATO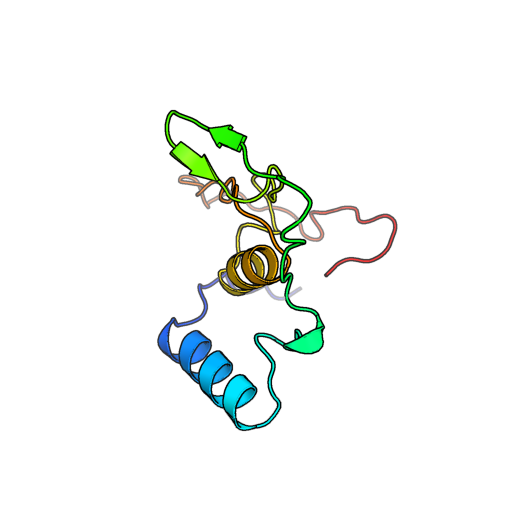M 840 C CA . GLY A 1 108 ? -10.237 11.461 -0.449 1.00 64.81 108 GLY A CA 1
ATOM 841 C C . GLY A 1 108 ? -10.471 10.345 -1.417 1.00 64.81 108 GLY A C 1
ATOM 842 O O . GLY A 1 108 ? -11.247 10.476 -2.363 1.00 64.81 108 GLY A O 1
ATOM 843 N N . TYR A 1 109 ? -9.793 9.252 -1.115 1.00 59.16 109 TYR A N 1
ATOM 844 C CA . TYR A 1 109 ? -9.755 8.023 -1.879 1.00 59.16 109 TYR A CA 1
ATOM 845 C C . TYR A 1 109 ? -9.981 6.848 -0.933 1.00 59.16 109 TYR A C 1
ATOM 847 O O . TYR A 1 109 ? -9.462 6.913 0.209 1.00 59.16 109 TYR A O 1
#

Sequence (109 aa):
MPEAPPLSPFPLDVLLGRIAHEWDSRQRIFDLPTARFWKGNPDVDLGFSFLGRRAATPVGPAAGPHSQMAQNIILGWLAGARLFELKTIQILDELEIGRPCIDMQTIGY

pLDDT: mean 89.55, std 11.31, range [50.06, 98.5]